Protein AF-A0A1S2K0W3-F1 (afdb_monomer)

Foldseek 3Di:
DVVVLVVLLVCLCVQLVCCVVVVNVVSNVSSVVSNVVSVVVVVVVVVVVVVPDDPVNVVVVVVVVVVVVVVVVVCVVVPPPDDPPPDDPDDDDDPPPDPDDDPPDPPPPDDPPDDDD

Structure (mmCIF, N/CA/C/O backbone):
data_AF-A0A1S2K0W3-F1
#
_entry.id   AF-A0A1S2K0W3-F1
#
loop_
_atom_site.group_PDB
_atom_site.id
_atom_site.type_symbol
_atom_site.label_atom_id
_atom_site.label_alt_id
_atom_site.label_comp_id
_atom_site.label_asym_id
_atom_site.label_entity_id
_atom_site.label_seq_id
_atom_site.pdbx_PDB_in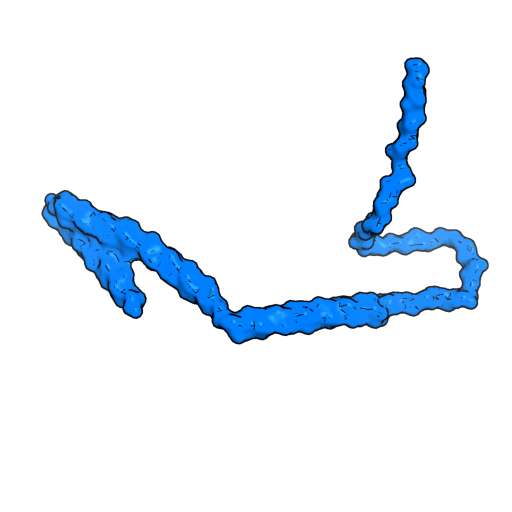s_code
_atom_site.Cartn_x
_atom_site.Cartn_y
_atom_site.Cartn_z
_atom_site.occupancy
_atom_site.B_iso_or_equiv
_atom_site.auth_seq_id
_atom_site.auth_comp_id
_atom_site.auth_asym_id
_atom_site.auth_atom_id
_atom_site.pdbx_PDB_model_num
ATOM 1 N N . MET A 1 1 ? 3.292 -14.141 -5.736 1.00 60.31 1 MET A N 1
ATOM 2 C CA . MET A 1 1 ? 4.284 -13.654 -6.720 1.00 60.31 1 MET A CA 1
ATOM 3 C C . MET A 1 1 ? 4.667 -12.174 -6.496 1.00 60.31 1 MET A C 1
ATOM 5 O O . MET A 1 1 ? 4.399 -11.351 -7.360 1.00 60.31 1 MET A O 1
ATOM 9 N N . PRO A 1 2 ? 5.286 -11.786 -5.358 1.00 67.00 2 PRO A N 1
ATOM 10 C CA . PRO A 1 2 ? 5.914 -10.458 -5.209 1.00 67.00 2 PRO A CA 1
ATOM 11 C C . PRO A 1 2 ? 7.134 -10.284 -6.129 1.00 67.00 2 PRO A C 1
ATOM 13 O O . PRO A 1 2 ? 7.456 -9.170 -6.524 1.00 67.00 2 PRO A O 1
ATOM 16 N N . ALA A 1 3 ? 7.765 -11.398 -6.513 1.00 77.50 3 ALA A N 1
ATOM 17 C CA . ALA A 1 3 ? 8.954 -11.431 -7.354 1.00 77.50 3 ALA A CA 1
ATOM 18 C C . ALA A 1 3 ? 8.764 -10.732 -8.706 1.00 77.50 3 ALA A C 1
ATOM 20 O O . ALA A 1 3 ? 9.710 -10.139 -9.199 1.00 77.50 3 ALA A O 1
ATOM 21 N N . PHE A 1 4 ? 7.559 -10.735 -9.288 1.00 82.12 4 PHE A N 1
ATOM 22 C CA . PHE A 1 4 ? 7.334 -10.133 -10.605 1.00 82.12 4 PHE A CA 1
ATOM 23 C C . PHE A 1 4 ? 7.525 -8.608 -10.606 1.00 82.12 4 PHE A C 1
ATOM 25 O O . PHE A 1 4 ? 8.232 -8.077 -11.449 1.00 82.12 4 PHE A O 1
ATOM 32 N N . ALA A 1 5 ? 6.969 -7.895 -9.622 1.00 80.88 5 ALA A N 1
ATOM 33 C CA . ALA A 1 5 ? 7.111 -6.438 -9.542 1.00 80.88 5 ALA A CA 1
ATOM 34 C C . ALA A 1 5 ? 8.562 -6.018 -9.252 1.00 80.88 5 ALA A C 1
ATOM 36 O O . ALA A 1 5 ? 9.074 -5.076 -9.850 1.00 80.88 5 ALA A O 1
ATOM 37 N N . PHE A 1 6 ? 9.240 -6.758 -8.369 1.00 84.94 6 PHE A N 1
ATOM 38 C CA . PHE A 1 6 ? 10.652 -6.527 -8.061 1.00 84.94 6 PHE A CA 1
ATOM 39 C C . PHE A 1 6 ? 11.569 -6.850 -9.241 1.00 84.94 6 PHE A C 1
ATOM 41 O O . PHE A 1 6 ? 12.475 -6.078 -9.534 1.00 84.94 6 PHE A O 1
ATOM 48 N N . THR A 1 7 ? 11.326 -7.956 -9.946 1.00 87.12 7 THR A N 1
ATOM 49 C CA . THR A 1 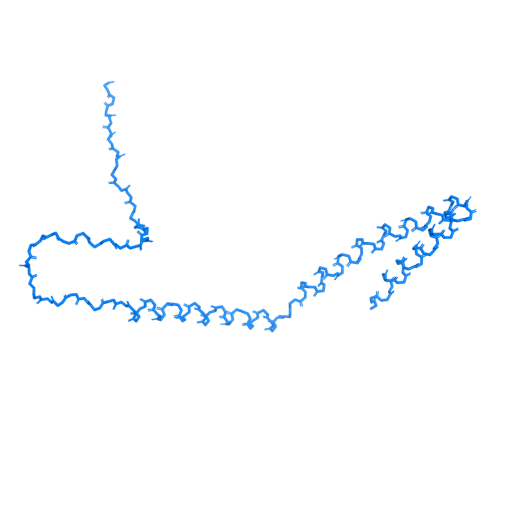7 ? 12.099 -8.310 -11.147 1.00 87.12 7 THR A CA 1
ATOM 50 C C . THR A 1 7 ? 11.874 -7.301 -12.264 1.00 87.12 7 THR A C 1
ATOM 52 O O . THR A 1 7 ? 12.850 -6.898 -12.883 1.00 87.12 7 THR A O 1
ATOM 55 N N . LEU A 1 8 ? 10.644 -6.812 -12.460 1.00 85.75 8 LEU A N 1
ATOM 56 C CA . LEU A 1 8 ? 10.356 -5.740 -13.416 1.00 85.75 8 LEU A CA 1
ATOM 57 C C . LEU A 1 8 ? 11.107 -4.448 -13.064 1.00 85.75 8 LEU A C 1
ATOM 59 O O . LEU A 1 8 ? 11.682 -3.816 -13.945 1.00 85.75 8 LEU A O 1
ATOM 63 N N . LEU A 1 9 ? 11.143 -4.075 -11.779 1.00 86.12 9 LEU A N 1
ATOM 64 C CA . LEU A 1 9 ? 11.869 -2.893 -11.309 1.00 86.12 9 LEU A CA 1
ATOM 65 C C . LEU A 1 9 ? 13.380 -3.024 -11.548 1.00 86.12 9 LEU A C 1
ATOM 67 O O . LEU A 1 9 ? 13.999 -2.106 -12.079 1.00 86.12 9 LEU A O 1
ATOM 71 N N . ILE A 1 10 ? 13.968 -4.166 -11.180 1.00 90.44 10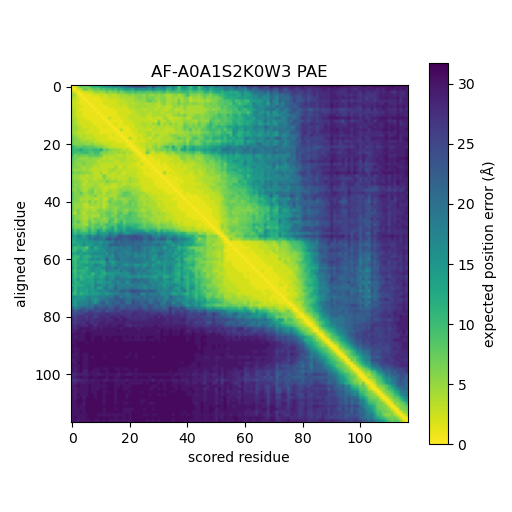 ILE A N 1
ATOM 72 C CA . ILE A 1 10 ? 15.401 -4.435 -11.365 1.00 90.44 10 ILE A CA 1
ATOM 73 C C . ILE A 1 10 ? 15.747 -4.473 -12.859 1.00 90.44 10 ILE A C 1
ATOM 75 O O . ILE A 1 10 ? 16.728 -3.860 -13.277 1.00 90.44 10 ILE A O 1
ATOM 79 N N . ALA A 1 11 ? 14.933 -5.141 -13.678 1.00 88.3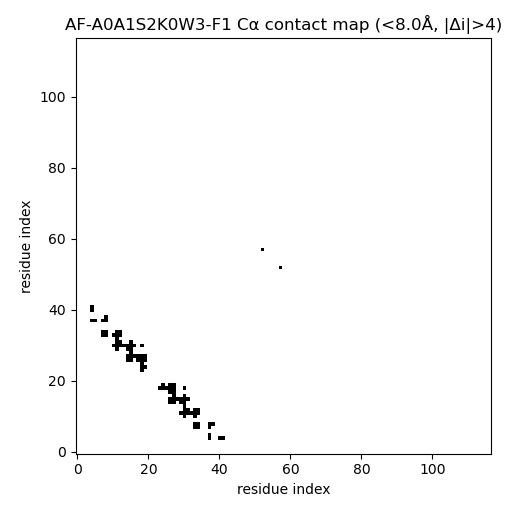1 11 ALA A N 1
ATOM 80 C CA . ALA A 1 11 ? 15.116 -5.201 -15.126 1.00 88.31 11 ALA A CA 1
ATOM 81 C C . ALA A 1 11 ? 14.994 -3.811 -15.776 1.00 88.31 11 ALA A C 1
ATOM 83 O O . ALA A 1 11 ? 15.820 -3.448 -16.607 1.00 88.31 11 ALA A O 1
ATOM 84 N N . GLY A 1 12 ? 14.016 -3.001 -15.359 1.00 84.94 12 GLY A N 1
ATOM 85 C CA . GLY A 1 12 ? 13.846 -1.631 -15.845 1.00 84.94 12 GLY A CA 1
ATOM 86 C C . GLY A 1 12 ? 15.011 -0.715 -15.470 1.00 84.94 12 GLY A C 1
ATOM 87 O O . GLY A 1 12 ? 15.522 0.008 -16.322 1.00 84.94 12 GLY A O 1
ATOM 88 N N . LEU A 1 13 ? 15.481 -0.783 -14.218 1.00 88.31 13 LEU A N 1
ATOM 89 C CA . LEU A 1 13 ? 16.640 -0.015 -13.749 1.00 88.31 13 LEU A CA 1
ATOM 90 C C . LEU A 1 13 ? 17.919 -0.404 -14.490 1.00 88.31 13 LEU A C 1
ATOM 92 O O . LEU A 1 13 ? 18.648 0.470 -14.952 1.00 88.31 13 LEU A O 1
ATOM 96 N N . THR A 1 14 ? 18.184 -1.704 -14.623 1.00 89.25 14 THR A N 1
ATOM 97 C CA . THR A 1 14 ? 19.377 -2.196 -15.325 1.00 89.25 14 THR A CA 1
ATOM 98 C C . THR A 1 14 ? 19.353 -1.800 -16.798 1.00 89.25 14 THR A C 1
ATOM 100 O O . THR A 1 14 ? 20.312 -1.190 -17.260 1.00 89.25 14 THR A O 1
ATOM 103 N N . ALA A 1 15 ? 18.241 -2.024 -17.506 1.00 86.00 15 ALA A N 1
ATOM 104 C CA . ALA A 1 15 ? 18.085 -1.595 -18.895 1.00 86.00 15 ALA A CA 1
ATOM 105 C C . ALA A 1 15 ? 18.230 -0.072 -19.057 1.00 86.00 15 ALA A C 1
ATOM 107 O O . ALA A 1 15 ? 18.935 0.382 -19.955 1.00 86.00 15 ALA A O 1
ATOM 108 N N . GLY A 1 16 ? 17.635 0.722 -18.161 1.00 82.50 16 GLY A N 1
ATOM 109 C CA . GLY A 1 16 ? 17.731 2.183 -18.194 1.00 82.50 16 GLY A CA 1
ATOM 110 C C . GLY A 1 16 ? 19.160 2.698 -17.997 1.00 82.50 16 GLY A C 1
ATOM 111 O O . GLY A 1 16 ? 19.608 3.564 -18.747 1.00 82.50 16 GLY A O 1
ATOM 112 N N . ILE A 1 17 ? 19.898 2.137 -17.031 1.00 90.12 17 ILE A N 1
ATOM 113 C CA . ILE A 1 17 ? 21.305 2.487 -16.773 1.00 90.12 17 ILE A CA 1
ATOM 114 C C . ILE A 1 17 ? 22.181 2.083 -17.961 1.00 90.12 17 ILE A C 1
ATOM 116 O O . ILE A 1 17 ? 23.001 2.879 -18.417 1.00 90.12 17 ILE A O 1
ATOM 120 N N . THR A 1 18 ? 21.997 0.872 -18.495 1.00 89.38 18 THR A N 1
ATOM 121 C CA . THR A 1 18 ? 22.749 0.401 -19.664 1.00 89.38 18 THR A CA 1
ATOM 122 C C . THR A 1 18 ? 22.453 1.244 -20.905 1.00 89.38 18 THR A C 1
ATOM 124 O O . THR A 1 18 ? 23.381 1.582 -21.633 1.00 89.38 18 THR A O 1
ATOM 127 N N . GLY A 1 19 ? 21.195 1.638 -21.126 1.00 82.44 19 GLY A N 1
ATOM 128 C CA . GLY A 1 19 ? 20.811 2.542 -22.212 1.00 82.44 19 GLY A CA 1
ATOM 129 C C . GLY A 1 19 ? 21.464 3.917 -22.090 1.00 82.44 19 GLY A C 1
ATOM 130 O O . GLY A 1 19 ? 21.997 4.427 -23.072 1.00 82.44 19 GLY A O 1
ATOM 131 N N . LEU A 1 20 ? 21.515 4.470 -20.874 1.00 87.31 20 LEU A N 1
ATOM 132 C CA . LEU A 1 20 ? 22.157 5.757 -20.604 1.00 87.31 20 LEU A CA 1
ATOM 133 C C . LEU A 1 20 ? 23.674 5.712 -20.848 1.00 87.31 20 LEU A C 1
ATOM 135 O O . LEU A 1 20 ? 24.212 6.591 -21.514 1.00 87.31 20 LEU A O 1
ATOM 139 N N . LEU A 1 21 ? 24.364 4.682 -20.342 1.00 91.94 21 LEU A N 1
ATOM 140 C CA . LEU A 1 21 ? 25.812 4.521 -20.539 1.00 91.94 21 LEU A CA 1
ATOM 141 C C . LEU A 1 21 ? 26.173 4.205 -21.996 1.00 91.94 21 LEU A C 1
ATOM 143 O O . LEU A 1 21 ? 27.236 4.602 -22.463 1.00 91.94 21 LEU A O 1
ATOM 147 N N . GLY A 1 22 ? 25.304 3.483 -22.704 1.00 89.62 22 GLY A N 1
ATOM 148 C CA . GLY A 1 22 ? 25.496 3.106 -24.103 1.00 89.62 22 GLY A CA 1
ATOM 149 C C . GLY A 1 22 ? 25.067 4.170 -25.115 1.00 89.62 22 GLY A C 1
ATOM 150 O O . GLY A 1 22 ? 25.146 3.897 -26.310 1.00 89.62 22 GLY A O 1
ATOM 151 N N . ASN A 1 23 ? 24.587 5.338 -24.664 1.00 88.88 23 ASN A N 1
ATOM 152 C CA . ASN A 1 23 ? 23.991 6.380 -25.509 1.00 88.88 23 ASN A CA 1
ATOM 153 C C . ASN A 1 23 ? 22.898 5.827 -26.452 1.00 88.88 23 ASN A C 1
ATOM 155 O O . ASN A 1 23 ? 22.815 6.192 -27.625 1.00 88.88 23 ASN A O 1
ATOM 159 N N . ASN A 1 24 ? 22.100 4.882 -25.943 1.00 90.19 24 ASN A N 1
ATOM 160 C CA . ASN A 1 24 ? 21.008 4.228 -26.655 1.00 90.19 24 ASN A CA 1
ATOM 161 C C . ASN A 1 24 ? 19.670 4.691 -26.066 1.00 90.19 24 ASN A C 1
ATOM 163 O O . ASN A 1 24 ? 19.194 4.164 -25.052 1.00 90.19 24 ASN A O 1
ATOM 167 N N . ASP A 1 25 ? 19.073 5.680 -26.731 1.00 90.50 25 ASP A N 1
ATOM 168 C CA . ASP A 1 25 ? 17.843 6.341 -26.294 1.00 90.50 25 ASP A CA 1
ATOM 169 C C . ASP A 1 25 ? 16.644 5.390 -26.217 1.00 90.50 25 ASP A C 1
ATOM 171 O O . ASP A 1 25 ? 15.806 5.532 -25.324 1.00 90.50 25 ASP A O 1
ATOM 175 N N . ASP A 1 26 ? 16.559 4.399 -27.108 1.00 90.62 26 ASP A N 1
ATOM 176 C CA . ASP A 1 26 ? 15.462 3.427 -27.110 1.00 90.62 26 ASP A CA 1
ATOM 177 C C . ASP A 1 26 ? 15.531 2.528 -25.874 1.00 90.62 26 ASP A C 1
ATOM 179 O O . ASP A 1 26 ? 14.532 2.332 -25.176 1.00 90.62 26 ASP A O 1
AT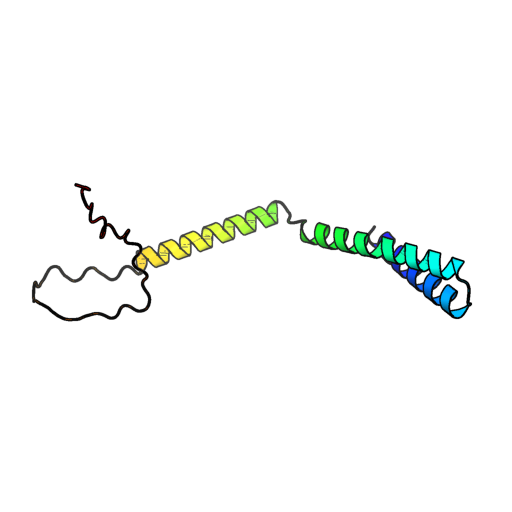OM 183 N N . LEU A 1 27 ? 16.727 2.033 -25.548 1.00 86.81 27 LEU A N 1
ATOM 184 C CA . LEU A 1 27 ? 16.941 1.191 -24.373 1.00 86.81 27 LEU A CA 1
ATOM 185 C C . LEU A 1 27 ? 16.713 1.974 -23.070 1.00 86.81 27 LEU A C 1
ATOM 187 O O . LEU A 1 27 ? 16.102 1.455 -22.131 1.00 86.81 27 LEU A O 1
ATOM 191 N N . TRP A 1 28 ? 17.131 3.243 -23.034 1.00 89.12 28 TRP A N 1
ATOM 192 C CA . TRP A 1 28 ? 16.850 4.143 -21.917 1.00 89.12 28 TRP A CA 1
ATOM 193 C C . TRP A 1 28 ? 15.341 4.382 -21.735 1.00 89.12 28 TRP A C 1
ATOM 195 O O . TRP A 1 28 ? 14.829 4.240 -20.621 1.00 89.12 28 TRP A O 1
ATOM 205 N N . ARG A 1 29 ? 14.601 4.660 -22.822 1.00 89.00 29 ARG A N 1
ATOM 206 C CA . ARG A 1 29 ? 13.137 4.851 -22.795 1.00 89.00 29 ARG A CA 1
ATOM 207 C C . ARG A 1 29 ? 12.409 3.612 -22.288 1.00 89.00 29 ARG A C 1
ATOM 209 O O . ARG A 1 29 ? 11.527 3.734 -21.440 1.00 89.00 29 ARG A O 1
ATOM 216 N N . VAL A 1 30 ? 12.782 2.424 -22.767 1.00 9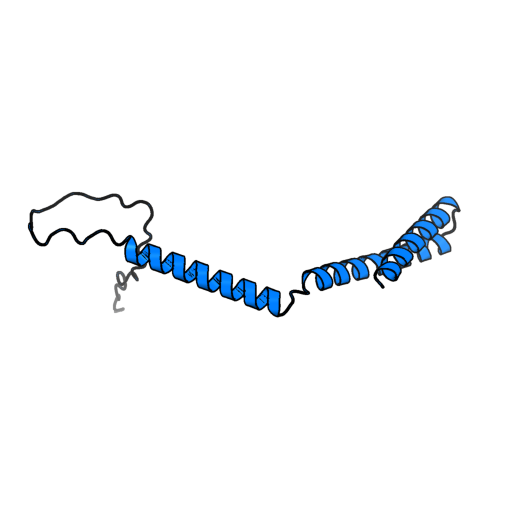0.44 30 VAL A N 1
ATOM 217 C CA . VAL A 1 30 ? 12.187 1.154 -22.316 1.00 90.44 30 VAL A CA 1
ATOM 218 C C . VAL A 1 30 ? 12.421 0.944 -20.818 1.00 90.44 30 VAL A C 1
ATOM 220 O O . VAL A 1 30 ? 11.479 0.615 -20.093 1.00 90.44 30 VAL A O 1
ATOM 223 N N . GLY A 1 31 ? 13.643 1.195 -20.336 1.00 83.81 31 GLY A N 1
ATOM 224 C CA . GLY A 1 31 ? 13.964 1.130 -18.910 1.00 83.81 31 GLY A CA 1
ATOM 225 C C . GLY A 1 31 ? 13.123 2.098 -18.074 1.00 83.81 31 GLY A C 1
ATOM 226 O O . GLY A 1 31 ? 12.544 1.705 -17.060 1.00 83.81 31 GLY A O 1
ATOM 227 N N . LEU A 1 32 ? 12.974 3.341 -18.540 1.00 89.62 32 LEU A N 1
ATOM 228 C CA . LEU A 1 32 ? 12.156 4.358 -17.879 1.00 89.62 32 LEU A CA 1
ATOM 229 C C . LEU A 1 32 ? 10.682 3.935 -17.781 1.00 89.62 32 LEU A C 1
ATOM 231 O O . LEU A 1 32 ? 10.098 3.997 -16.699 1.00 89.62 32 LEU A O 1
ATOM 235 N N . PHE A 1 33 ? 10.087 3.460 -18.879 1.00 89.81 33 PHE A N 1
ATOM 236 C CA . PHE A 1 33 ? 8.703 2.974 -18.882 1.00 89.81 33 PHE A CA 1
ATOM 237 C C . PHE A 1 33 ? 8.504 1.784 -17.939 1.00 89.81 33 PHE A C 1
ATOM 239 O O . PHE A 1 33 ? 7.502 1.725 -17.218 1.00 89.81 33 PHE A O 1
ATOM 246 N N . ALA A 1 34 ? 9.463 0.858 -17.893 1.00 86.31 34 ALA A N 1
ATOM 247 C CA . ALA A 1 34 ? 9.418 -0.278 -16.981 1.00 86.31 34 ALA A CA 1
ATOM 248 C C . ALA A 1 34 ? 9.447 0.167 -15.506 1.00 86.31 34 ALA A C 1
ATOM 250 O O . ALA A 1 34 ? 8.633 -0.308 -14.712 1.00 86.31 34 ALA A O 1
ATOM 251 N N . VAL A 1 35 ? 10.308 1.124 -15.141 1.00 89.38 35 VAL A N 1
ATOM 252 C CA . VAL A 1 35 ? 10.377 1.676 -13.774 1.00 89.38 35 VAL A CA 1
ATOM 253 C C . VAL A 1 35 ? 9.097 2.429 -13.408 1.00 89.38 35 VAL A C 1
ATOM 255 O O . VAL A 1 35 ? 8.533 2.192 -12.335 1.00 89.38 35 VAL A O 1
ATOM 258 N N . LEU A 1 36 ? 8.598 3.282 -14.309 1.00 91.12 36 LEU A N 1
ATOM 259 C CA . LEU A 1 36 ? 7.354 4.033 -14.108 1.00 91.12 36 LEU A CA 1
ATOM 260 C C . LEU A 1 36 ? 6.140 3.119 -13.929 1.00 91.12 36 LEU A C 1
ATOM 262 O O . LEU A 1 36 ? 5.221 3.471 -13.198 1.00 91.12 36 LEU A O 1
ATOM 266 N N . THR A 1 37 ? 6.145 1.940 -14.550 1.00 87.12 37 THR A N 1
ATOM 267 C CA . THR A 1 37 ? 5.072 0.949 -14.392 1.00 87.12 37 THR A CA 1
ATOM 268 C C . THR A 1 37 ? 5.240 0.126 -13.110 1.00 87.12 37 THR A C 1
ATOM 270 O O . THR A 1 37 ? 4.260 -0.185 -12.430 1.00 87.12 37 THR A O 1
ATOM 273 N N . ALA A 1 38 ? 6.478 -0.209 -12.733 1.00 85.75 38 ALA A N 1
ATOM 274 C CA . ALA A 1 38 ? 6.775 -1.008 -11.545 1.00 85.75 38 ALA A CA 1
ATOM 275 C C . ALA A 1 38 ? 6.434 -0.278 -10.232 1.00 85.75 38 ALA A C 1
ATOM 277 O O . ALA A 1 38 ? 5.897 -0.888 -9.305 1.00 85.75 38 ALA A O 1
ATOM 278 N N . ALA A 1 39 ? 6.729 1.023 -10.151 1.00 86.00 39 ALA A N 1
ATOM 279 C CA . ALA A 1 39 ? 6.542 1.830 -8.946 1.00 86.00 39 ALA A CA 1
ATOM 280 C C . ALA A 1 39 ? 5.086 1.862 -8.420 1.00 86.00 39 ALA A C 1
ATOM 282 O O . ALA A 1 39 ? 4.871 1.463 -7.271 1.00 86.00 39 ALA A O 1
ATOM 283 N N . PRO A 1 40 ? 4.063 2.257 -9.206 1.00 87.31 40 PRO A N 1
ATOM 284 C CA . PRO A 1 40 ? 2.676 2.265 -8.738 1.00 87.31 40 PRO A CA 1
ATOM 285 C C . PRO A 1 40 ? 2.177 0.859 -8.386 1.00 87.31 40 PRO A C 1
ATOM 287 O O . PRO A 1 40 ? 1.417 0.694 -7.434 1.00 87.31 40 PRO A O 1
ATOM 290 N N . LEU A 1 41 ? 2.651 -0.174 -9.087 1.00 87.12 41 LEU A N 1
ATOM 291 C CA . LEU A 1 41 ? 2.283 -1.562 -8.812 1.00 87.12 41 LEU A CA 1
ATOM 292 C C . LEU A 1 41 ? 2.827 -2.043 -7.455 1.00 87.12 41 LEU A C 1
ATOM 294 O O . LEU A 1 41 ? 2.133 -2.759 -6.728 1.00 87.12 41 LEU 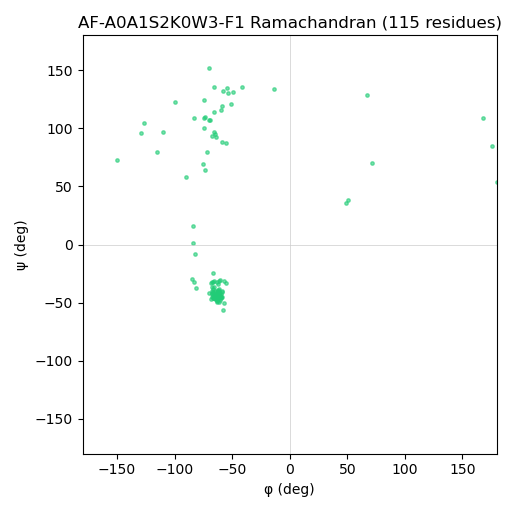A O 1
ATOM 298 N N . LEU A 1 42 ? 4.034 -1.608 -7.074 1.00 86.25 42 LEU A N 1
ATOM 299 C CA . LEU A 1 42 ? 4.585 -1.842 -5.738 1.00 86.25 42 LEU A CA 1
ATOM 300 C C . LEU A 1 42 ? 3.794 -1.096 -4.660 1.00 86.25 42 LEU A C 1
ATOM 302 O O . LEU A 1 42 ? 3.463 -1.710 -3.649 1.00 86.25 42 LEU A O 1
ATOM 306 N N . VAL A 1 43 ? 3.435 0.171 -4.890 1.00 87.12 43 VAL A N 1
ATOM 307 C CA . VAL A 1 43 ? 2.659 0.982 -3.933 1.00 87.12 43 VAL A CA 1
ATOM 308 C C . VAL A 1 43 ? 1.269 0.394 -3.688 1.00 87.12 43 VAL A C 1
ATOM 310 O O . VAL A 1 43 ? 0.877 0.184 -2.544 1.00 87.12 43 VAL A O 1
ATOM 313 N N . ILE A 1 44 ? 0.519 0.067 -4.744 1.00 87.62 44 ILE A N 1
ATOM 314 C CA . ILE A 1 44 ? -0.815 -0.536 -4.601 1.00 87.62 44 ILE A CA 1
ATOM 315 C C . ILE A 1 44 ? -0.712 -1.851 -3.831 1.00 87.62 44 ILE A C 1
ATOM 317 O O . ILE A 1 44 ? -1.534 -2.137 -2.964 1.00 87.62 44 ILE A O 1
ATOM 321 N N . ARG A 1 45 ? 0.321 -2.651 -4.106 1.00 83.69 45 ARG A N 1
ATOM 322 C CA . ARG A 1 45 ? 0.537 -3.917 -3.413 1.00 83.69 45 ARG A CA 1
ATOM 323 C C . ARG A 1 45 ? 0.876 -3.726 -1.940 1.00 83.69 45 ARG A C 1
ATOM 325 O O . ARG A 1 45 ? 0.341 -4.476 -1.129 1.00 83.69 45 ARG A O 1
ATOM 332 N N . THR A 1 46 ? 1.774 -2.807 -1.590 1.00 84.06 46 THR A N 1
ATOM 333 C CA . THR A 1 46 ? 2.133 -2.565 -0.185 1.00 84.06 46 THR A CA 1
ATOM 334 C C . THR A 1 46 ? 0.921 -2.075 0.584 1.00 84.06 46 THR A C 1
ATOM 336 O O . THR A 1 46 ? 0.607 -2.651 1.619 1.00 84.06 46 THR A O 1
ATOM 339 N N . VAL A 1 47 ? 0.161 -1.136 0.017 1.00 85.75 47 VAL A N 1
ATOM 340 C CA . VAL A 1 47 ? -1.112 -0.679 0.583 1.00 85.75 47 VAL A CA 1
ATOM 341 C C . VAL A 1 47 ? -2.079 -1.849 0.751 1.00 85.75 47 VAL A C 1
ATOM 343 O O . VAL A 1 47 ? -2.592 -2.073 1.839 1.00 85.75 47 VAL A O 1
ATOM 346 N N . HIS A 1 48 ? -2.282 -2.666 -0.280 1.00 82.38 48 HIS A N 1
ATOM 347 C CA . HIS A 1 48 ? -3.203 -3.797 -0.204 1.00 82.38 48 HIS A CA 1
ATOM 348 C C . HIS A 1 48 ? -2.741 -4.877 0.791 1.00 82.38 48 HIS A C 1
ATOM 350 O O . HIS A 1 48 ? -3.573 -5.554 1.395 1.00 82.38 48 HIS A O 1
ATOM 356 N N . ALA A 1 49 ? -1.432 -5.061 0.969 1.00 79.25 49 ALA A N 1
ATOM 357 C CA . ALA A 1 49 ? -0.877 -5.951 1.982 1.00 79.25 49 ALA A CA 1
ATOM 358 C C . ALA A 1 49 ? -1.096 -5.390 3.393 1.00 79.25 49 ALA A C 1
ATOM 360 O O . ALA A 1 49 ? -1.507 -6.137 4.274 1.00 79.25 49 ALA A O 1
ATOM 361 N N . SER A 1 50 ? -0.900 -4.085 3.588 1.00 76.19 50 SER A N 1
ATOM 362 C CA . SER A 1 50 ? -1.170 -3.395 4.854 1.00 76.19 50 SER A CA 1
ATOM 363 C C . SER A 1 50 ? -2.659 -3.361 5.203 1.00 76.19 50 SER A C 1
ATOM 365 O O . SER A 1 50 ? -3.012 -3.435 6.373 1.00 76.19 50 SER A O 1
ATOM 367 N N . LEU A 1 51 ? -3.536 -3.295 4.200 1.00 77.75 51 LEU A N 1
ATOM 368 C CA . LEU A 1 51 ? -4.990 -3.284 4.379 1.00 77.75 51 LEU A CA 1
ATOM 369 C C . LEU A 1 51 ? -5.599 -4.679 4.559 1.00 77.75 51 LEU A C 1
ATOM 371 O O . LEU A 1 51 ? -6.781 -4.789 4.878 1.00 77.75 51 LEU A O 1
ATOM 375 N N . ARG A 1 52 ? -4.828 -5.758 4.377 1.00 76.12 52 ARG A N 1
ATOM 376 C CA . ARG A 1 52 ? -5.279 -7.118 4.702 1.00 76.12 52 ARG A CA 1
ATOM 377 C C . ARG A 1 52 ? -5.252 -7.331 6.216 1.00 76.12 52 ARG A C 1
ATOM 379 O O . ARG A 1 52 ? -4.463 -8.113 6.735 1.00 76.12 52 ARG A O 1
ATOM 386 N N . VAL A 1 53 ? -6.151 -6.654 6.918 1.00 74.06 53 VAL A N 1
ATOM 387 C CA . VAL A 1 53 ? -6.545 -7.030 8.275 1.00 74.06 53 VAL A CA 1
ATOM 388 C C . VAL A 1 53 ? -7.437 -8.266 8.147 1.00 74.06 53 VAL A C 1
ATOM 390 O O . VAL A 1 53 ? -8.399 -8.271 7.378 1.00 74.06 53 VAL A O 1
ATOM 393 N N . SER A 1 54 ? -7.083 -9.357 8.827 1.00 74.69 54 SER A N 1
ATOM 394 C CA . SER A 1 54 ? -7.928 -10.553 8.848 1.00 74.69 54 SER A CA 1
ATOM 395 C C . SER A 1 54 ? -9.199 -10.274 9.654 1.00 74.69 54 SER A C 1
ATOM 397 O O . SER A 1 54 ? -9.179 -9.474 10.585 1.00 74.69 54 SER A O 1
ATOM 399 N N . ALA A 1 55 ? -10.305 -10.959 9.346 1.00 78.81 55 ALA A N 1
ATOM 400 C CA . ALA A 1 55 ? -11.544 -10.815 10.119 1.00 78.81 55 ALA A CA 1
ATOM 401 C C . ALA A 1 55 ? -11.327 -11.094 11.621 1.00 78.81 55 ALA A C 1
ATOM 403 O O . ALA A 1 55 ? -11.932 -10.443 12.464 1.00 78.81 55 ALA A O 1
ATOM 404 N N . ALA A 1 56 ? -10.406 -12.007 11.947 1.00 81.31 56 ALA A N 1
ATOM 405 C CA . ALA A 1 56 ? -9.990 -12.280 13.318 1.00 81.31 56 ALA A CA 1
ATOM 406 C C . ALA A 1 56 ? -9.257 -11.089 13.963 1.00 81.31 56 ALA A C 1
ATOM 408 O O . ALA A 1 56 ? -9.555 -10.747 15.099 1.00 81.31 56 ALA A O 1
ATOM 409 N N . ALA A 1 57 ? -8.344 -10.429 13.241 1.00 84.00 57 ALA A N 1
ATOM 410 C CA . ALA A 1 57 ? -7.640 -9.247 13.742 1.00 84.00 57 ALA A CA 1
ATOM 411 C C . ALA A 1 57 ? -8.572 -8.036 13.912 1.00 84.00 57 ALA A C 1
ATOM 413 O O . ALA A 1 57 ? -8.373 -7.238 14.822 1.00 84.00 57 ALA A O 1
ATOM 414 N N . LEU A 1 58 ? -9.601 -7.913 13.067 1.00 89.00 58 LEU A N 1
ATOM 415 C CA . LEU A 1 58 ? -10.629 -6.887 13.231 1.00 89.00 58 LEU A CA 1
ATOM 416 C C . LEU A 1 58 ? -11.492 -7.158 14.472 1.00 89.00 58 LEU A C 1
ATOM 418 O O . LEU A 1 58 ? -11.667 -6.267 15.293 1.00 89.00 58 LEU A O 1
ATOM 422 N N . ALA A 1 59 ? -11.957 -8.399 14.645 1.00 89.06 59 ALA A N 1
ATOM 423 C CA . ALA A 1 59 ? -12.745 -8.789 15.813 1.00 89.06 59 ALA A CA 1
ATOM 424 C C . ALA A 1 59 ? -11.971 -8.613 17.134 1.00 89.06 59 ALA A C 1
ATOM 426 O O . ALA A 1 59 ? -12.544 -8.179 18.131 1.00 89.06 59 ALA A O 1
ATOM 427 N N . ASP A 1 60 ? -10.670 -8.915 17.136 1.00 92.31 60 ASP A N 1
ATOM 428 C CA . ASP A 1 60 ? -9.800 -8.718 18.300 1.00 92.31 60 ASP A CA 1
ATOM 429 C C . ASP A 1 60 ? -9.603 -7.225 18.619 1.00 92.31 60 ASP A C 1
ATOM 431 O O . ASP A 1 60 ? -9.711 -6.806 19.773 1.00 92.31 60 ASP A O 1
ATOM 435 N N . ALA A 1 61 ? -9.411 -6.390 17.590 1.00 91.62 61 ALA A N 1
ATOM 436 C CA . ALA A 1 61 ? -9.328 -4.940 17.749 1.00 91.62 61 ALA A CA 1
ATOM 437 C C . ALA A 1 61 ? -10.635 -4.334 18.296 1.00 91.62 61 ALA A C 1
ATOM 439 O O . ALA A 1 61 ? -10.585 -3.474 19.180 1.00 91.62 61 ALA A O 1
ATOM 440 N N . ASP A 1 62 ? -11.792 -4.808 17.827 1.00 93.62 62 ASP A N 1
ATOM 441 C CA . ASP A 1 62 ? -13.104 -4.368 18.313 1.00 93.62 62 ASP A CA 1
ATOM 442 C C . ASP A 1 62 ? -13.312 -4.751 19.783 1.00 93.62 62 ASP A C 1
ATOM 444 O O . ASP A 1 62 ? -13.707 -3.911 20.598 1.00 93.62 62 ASP A O 1
ATOM 448 N N . LEU A 1 63 ? -12.991 -5.996 20.155 1.00 94.75 63 LEU A N 1
ATOM 449 C CA . LEU A 1 63 ? -13.083 -6.462 21.540 1.00 94.75 63 LEU A CA 1
ATOM 450 C C . LEU A 1 63 ? -12.175 -5.638 22.466 1.00 94.75 63 LEU A C 1
ATOM 452 O O . LEU A 1 63 ? -12.610 -5.203 23.536 1.00 94.75 63 LEU A O 1
ATOM 456 N N . ALA A 1 64 ? -10.935 -5.376 22.043 1.00 95.62 64 ALA A N 1
ATOM 457 C CA . ALA A 1 64 ? -9.995 -4.542 22.786 1.00 95.62 64 ALA A CA 1
ATOM 458 C C . ALA A 1 64 ? -10.511 -3.100 22.949 1.00 95.62 64 ALA A C 1
ATOM 460 O O . ALA A 1 64 ? -10.373 -2.502 24.022 1.00 95.62 64 ALA A O 1
ATOM 461 N N . GLY A 1 65 ? -11.149 -2.552 21.910 1.00 93.69 65 GLY A N 1
ATOM 462 C CA . GLY A 1 65 ? -11.814 -1.251 21.947 1.00 93.69 65 GLY A CA 1
ATOM 463 C C . GLY A 1 65 ? -12.951 -1.204 22.970 1.00 93.69 65 GLY A C 1
ATOM 464 O O . GLY A 1 65 ? -12.978 -0.308 23.818 1.00 93.69 65 GLY A O 1
ATOM 465 N N . TYR A 1 66 ? -13.842 -2.199 22.950 1.00 95.81 66 TYR A N 1
ATOM 466 C CA . TYR A 1 66 ? -14.937 -2.325 23.916 1.00 95.81 66 TYR A CA 1
ATOM 467 C C . TYR A 1 66 ? -14.439 -2.442 25.357 1.00 95.81 66 TYR A C 1
ATOM 469 O O . TYR A 1 66 ? -14.938 -1.742 26.240 1.00 95.81 66 TYR A O 1
ATOM 477 N N . ALA A 1 67 ? -13.432 -3.283 25.602 1.00 94.88 67 ALA A N 1
ATOM 478 C CA . ALA A 1 67 ? -12.859 -3.458 26.932 1.00 94.88 67 ALA A CA 1
ATOM 479 C C . ALA A 1 67 ? -12.276 -2.143 27.474 1.00 94.88 67 ALA A C 1
ATOM 481 O O . ALA A 1 67 ? -12.538 -1.772 28.618 1.00 94.88 67 ALA A O 1
ATOM 482 N N . ARG A 1 68 ? -11.548 -1.390 26.639 1.00 93.12 68 ARG A N 1
ATOM 483 C CA . ARG A 1 68 ? -10.988 -0.085 27.021 1.00 93.12 68 ARG A CA 1
ATOM 484 C C . ARG A 1 68 ? -12.076 0.962 27.287 1.00 93.12 68 ARG A C 1
ATOM 486 O O . ARG A 1 68 ? -11.918 1.776 28.194 1.00 93.12 68 ARG A O 1
ATOM 493 N N . ALA A 1 69 ? -13.175 0.943 26.534 1.00 93.50 69 ALA A N 1
ATOM 494 C CA . ALA A 1 69 ? -14.308 1.836 26.773 1.00 93.50 69 ALA A CA 1
ATOM 495 C C . ALA A 1 69 ? -14.999 1.534 28.114 1.00 93.50 69 ALA A C 1
ATOM 497 O O . ALA A 1 69 ? -15.273 2.455 28.884 1.00 93.50 69 ALA A O 1
ATOM 498 N N . LEU A 1 70 ? -15.226 0.254 28.427 1.00 94.44 70 LEU A N 1
ATOM 499 C CA . LEU A 1 70 ? -15.803 -0.161 29.708 1.00 94.44 70 LEU A CA 1
ATOM 500 C C . LEU A 1 70 ? -14.893 0.179 30.887 1.00 94.44 70 LEU A C 1
ATOM 502 O O . LEU A 1 70 ? -15.381 0.675 31.896 1.00 94.44 70 LEU A O 1
ATOM 506 N N . ASP A 1 71 ? -13.582 -0.021 30.751 1.00 92.94 71 ASP A N 1
ATOM 507 C CA . ASP A 1 71 ? -12.594 0.381 31.757 1.00 92.94 71 ASP A CA 1
ATOM 508 C C . ASP A 1 71 ? -12.643 1.897 32.023 1.00 92.94 71 ASP A C 1
ATOM 510 O O . ASP A 1 71 ? -12.613 2.338 33.172 1.00 92.94 71 ASP A O 1
ATOM 514 N N . HIS A 1 72 ? -12.805 2.708 30.972 1.00 88.81 72 HIS A N 1
ATOM 515 C CA . HIS A 1 72 ? -12.953 4.155 31.116 1.00 88.81 72 HIS A CA 1
ATOM 516 C C . HIS A 1 72 ? -14.247 4.545 31.849 1.00 88.81 72 HIS A C 1
ATOM 518 O O . HIS A 1 72 ? -14.213 5.388 32.745 1.00 88.81 72 HIS A O 1
ATOM 524 N N . VAL A 1 73 ? -15.374 3.901 31.524 1.00 89.00 73 VAL A N 1
ATOM 525 C CA . VAL A 1 73 ? -16.655 4.121 32.219 1.00 89.00 73 VAL A CA 1
ATOM 526 C C . VAL A 1 73 ? -16.575 3.672 33.675 1.00 89.00 73 VAL A C 1
ATOM 528 O O . VAL A 1 73 ? -17.017 4.397 34.561 1.00 89.00 73 VAL A O 1
ATOM 531 N N . ALA A 1 74 ? -15.987 2.505 33.940 1.00 88.62 74 ALA A N 1
ATOM 532 C CA . ALA A 1 74 ? -15.834 1.976 35.288 1.00 88.62 74 ALA A CA 1
ATOM 533 C C . ALA A 1 74 ? -15.029 2.937 36.167 1.00 88.62 74 ALA A C 1
ATOM 535 O O . ALA A 1 74 ? -15.467 3.255 37.269 1.00 88.62 74 ALA A O 1
ATOM 536 N N . ARG A 1 75 ? -13.910 3.476 35.661 1.00 82.94 75 ARG A N 1
ATOM 537 C CA . ARG A 1 75 ? -13.163 4.522 36.372 1.00 82.94 75 ARG A CA 1
ATOM 538 C C . ARG A 1 75 ? -14.001 5.781 36.579 1.00 82.94 75 ARG A C 1
ATOM 540 O O . ARG A 1 75 ? -14.063 6.265 37.696 1.00 82.94 75 ARG A O 1
ATOM 547 N N . GLY A 1 76 ? -14.710 6.262 35.557 1.00 82.19 76 GLY A N 1
ATOM 548 C CA . GLY A 1 76 ? -15.567 7.448 35.681 1.00 82.19 76 GLY A CA 1
ATOM 549 C C . GLY A 1 76 ? -16.710 7.306 36.696 1.00 82.19 76 GLY A C 1
ATOM 550 O O . GLY A 1 76 ? -17.096 8.292 37.316 1.00 82.19 76 GLY A O 1
ATOM 551 N N . LEU A 1 77 ? -17.242 6.095 36.886 1.00 81.19 77 LEU A N 1
ATOM 552 C CA . LEU A 1 77 ? -18.291 5.809 37.872 1.00 81.19 77 LEU A CA 1
ATOM 553 C C . LEU A 1 77 ? -17.744 5.571 39.284 1.00 81.19 77 LEU A C 1
ATOM 555 O O . LEU A 1 77 ? -18.428 5.877 40.257 1.00 81.19 77 LEU A O 1
ATOM 559 N N . LEU A 1 78 ? -16.541 5.008 39.404 1.00 79.38 78 LEU A N 1
ATOM 560 C CA . LEU A 1 78 ? -15.917 4.705 40.694 1.00 79.38 78 LEU A CA 1
ATOM 561 C C . LEU A 1 78 ? -15.159 5.901 41.284 1.00 79.38 78 LEU A C 1
ATOM 563 O O . LEU A 1 78 ? -15.124 6.036 42.502 1.00 79.38 78 LEU A O 1
ATOM 567 N N . ASP A 1 79 ? -14.623 6.793 40.448 1.00 72.00 79 ASP A N 1
ATOM 568 C CA . ASP A 1 79 ? -13.967 8.042 40.870 1.00 72.00 79 ASP A CA 1
ATOM 569 C C . ASP A 1 79 ? -14.960 9.189 41.117 1.00 72.00 79 ASP A C 1
ATOM 571 O O . ASP A 1 79 ? -14.564 10.354 41.191 1.00 72.00 79 ASP A O 1
ATOM 575 N N . VAL A 1 80 ? -16.260 8.904 41.263 1.00 64.50 80 VAL A N 1
ATOM 576 C CA . VAL A 1 80 ? -17.214 9.935 41.683 1.00 64.50 80 VAL A CA 1
ATOM 577 C C . VAL A 1 80 ? -16.856 10.341 43.117 1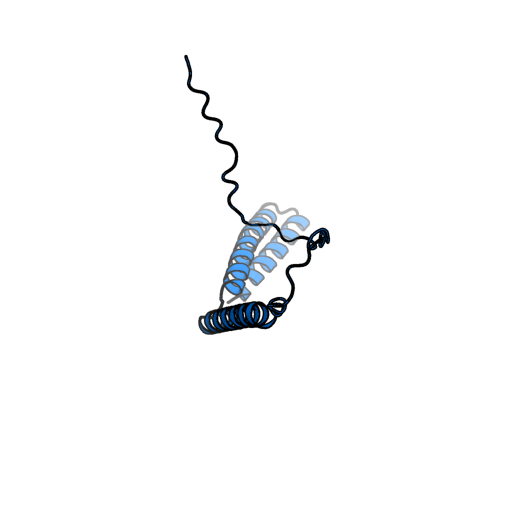.00 64.50 80 VAL A C 1
ATOM 579 O O . VAL A 1 80 ? -16.979 9.513 44.026 1.00 64.50 80 VAL A O 1
ATOM 582 N N . PRO A 1 81 ? -16.411 11.592 43.359 1.00 66.12 81 PRO A N 1
ATOM 583 C CA . PRO A 1 81 ? -16.109 12.036 44.708 1.00 66.12 81 PRO A CA 1
ATOM 584 C C . PRO A 1 81 ? -17.368 11.887 45.558 1.00 66.12 81 PRO A C 1
ATOM 586 O O . PRO A 1 81 ? -18.462 12.270 45.131 1.00 66.12 81 PRO A O 1
ATOM 589 N N . ALA A 1 82 ? -17.208 11.294 46.745 1.00 67.62 82 ALA A N 1
ATOM 590 C CA . ALA A 1 82 ? -18.313 11.072 47.664 1.00 67.62 82 ALA A CA 1
ATOM 591 C C . ALA A 1 82 ? -19.102 12.383 47.832 1.00 67.62 82 ALA A C 1
ATOM 593 O O . ALA A 1 82 ? -18.481 13.433 48.043 1.00 67.62 82 ALA A O 1
ATOM 594 N N . PRO A 1 83 ? -20.444 12.355 47.709 1.00 63.84 83 PRO A N 1
ATOM 595 C CA . PRO A 1 83 ? -21.236 13.558 47.881 1.00 63.84 83 PRO A CA 1
ATOM 596 C C . PRO A 1 83 ? -20.900 14.166 49.248 1.00 63.84 83 PRO A C 1
ATOM 598 O O . PRO A 1 83 ? -20.807 13.418 50.229 1.00 63.84 83 PRO A O 1
ATOM 601 N N . PRO A 1 84 ? -20.678 15.492 49.332 1.00 64.94 84 PRO A N 1
ATOM 602 C CA . PRO A 1 84 ? -20.385 16.131 50.604 1.00 64.94 84 PRO A CA 1
ATOM 603 C C . PRO A 1 84 ? -21.498 15.768 51.588 1.00 64.94 84 PRO A C 1
ATOM 605 O O . PRO A 1 84 ? -22.680 15.842 51.241 1.00 64.94 84 PRO A O 1
ATOM 608 N N . CYS A 1 85 ? -21.106 15.305 52.781 1.00 58.12 85 CYS A N 1
ATOM 609 C CA . CYS A 1 85 ? -22.016 14.849 53.827 1.00 58.12 85 CYS A CA 1
ATOM 610 C C . CYS A 1 85 ? -23.234 15.785 53.939 1.00 58.12 85 CYS A C 1
ATOM 612 O O . CYS A 1 85 ? -23.050 17.008 53.946 1.00 58.12 85 CYS A O 1
ATOM 614 N N . PRO A 1 86 ? -24.468 15.260 54.064 1.00 53.00 86 PRO A N 1
ATOM 615 C CA . PRO A 1 86 ? -25.651 16.086 54.266 1.00 53.00 86 PRO A CA 1
ATOM 616 C C . PRO 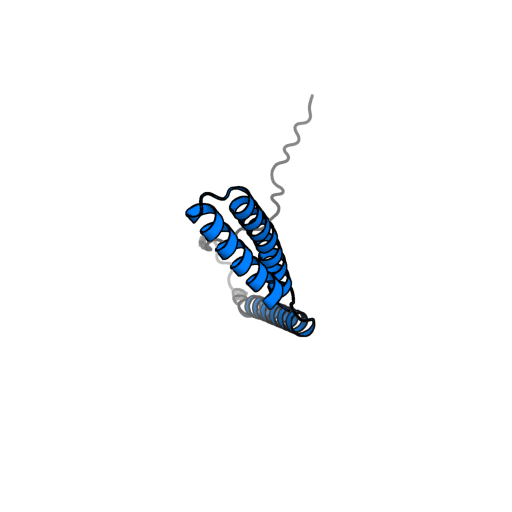A 1 86 ? -25.613 16.650 55.691 1.00 53.00 86 PRO A C 1
ATOM 618 O O . PRO A 1 86 ? -26.211 16.111 56.614 1.00 53.00 86 PRO A O 1
ATOM 621 N N . GLY A 1 87 ? -24.827 17.701 55.895 1.00 51.03 87 GLY A N 1
ATOM 622 C CA . GLY A 1 87 ? -24.501 18.174 57.232 1.00 51.03 87 GLY A CA 1
ATOM 623 C C . GLY A 1 87 ? -23.584 19.386 57.236 1.00 51.03 87 GLY A C 1
ATOM 624 O O . GLY A 1 87 ? -22.525 19.335 57.843 1.00 51.03 87 GLY A O 1
ATOM 625 N N . ASN A 1 88 ? -23.960 20.443 56.516 1.00 43.56 88 ASN A N 1
ATOM 626 C CA . ASN A 1 88 ? -23.950 21.827 57.006 1.00 43.56 88 ASN A CA 1
ATOM 627 C C . ASN A 1 88 ? -24.153 22.781 55.830 1.00 43.56 88 ASN A C 1
ATOM 629 O O . ASN A 1 88 ? -23.259 23.010 55.019 1.00 43.56 88 ASN A O 1
ATOM 633 N N . ARG A 1 89 ? -25.337 23.398 55.785 1.00 51.25 89 ARG A N 1
ATOM 634 C CA . ARG A 1 89 ? -25.489 24.714 55.166 1.00 51.25 89 ARG A CA 1
ATOM 635 C C . ARG A 1 89 ? -24.652 25.687 55.995 1.00 51.25 89 ARG A C 1
ATOM 637 O O . ARG A 1 89 ? -25.135 26.200 56.997 1.00 51.25 89 ARG A O 1
ATOM 644 N N . ALA A 1 90 ? -23.404 25.894 55.605 1.00 44.88 90 ALA A N 1
ATOM 645 C CA . ALA A 1 90 ? -22.625 27.038 56.038 1.00 44.88 90 ALA A CA 1
ATOM 646 C C . ALA A 1 90 ? -22.093 27.724 54.782 1.00 44.88 90 ALA A C 1
ATOM 648 O O . ALA A 1 90 ? -21.241 27.215 54.062 1.00 44.88 90 ALA A O 1
ATOM 649 N N . ASP A 1 91 ? -22.757 28.834 54.504 1.00 45.62 91 ASP A N 1
ATOM 650 C CA . ASP A 1 91 ? -22.442 29.920 53.599 1.00 45.62 91 ASP A CA 1
ATOM 651 C C . ASP A 1 91 ? -21.013 30.027 53.031 1.00 45.62 91 ASP A C 1
ATOM 653 O O . ASP A 1 91 ? -20.027 30.112 53.752 1.00 45.62 91 ASP A O 1
ATOM 657 N N . ARG A 1 92 ? -21.008 30.251 51.708 1.00 49.38 92 ARG A N 1
ATOM 658 C CA . ARG A 1 92 ? -20.199 31.230 50.958 1.00 49.38 92 ARG A CA 1
ATOM 659 C C . ARG A 1 92 ? -18.673 31.062 50.862 1.00 49.38 92 ARG A C 1
ATOM 661 O O . ARG A 1 92 ? -17.936 31.142 51.831 1.00 49.38 92 ARG A O 1
ATOM 668 N N . HIS A 1 93 ? -18.241 31.123 49.599 1.00 43.16 93 HIS A N 1
ATOM 669 C CA . HIS A 1 93 ? -16.905 31.488 49.115 1.00 43.16 93 HIS A CA 1
ATOM 670 C C . HIS A 1 93 ? -15.786 30.476 49.357 1.00 43.16 93 HIS A C 1
ATOM 672 O O . HIS A 1 93 ? -14.810 30.763 50.040 1.00 43.16 93 HIS A O 1
ATOM 678 N N . VAL A 1 94 ? -15.844 29.348 48.649 1.00 47.22 94 VAL A N 1
ATOM 679 C CA . VAL A 1 94 ? -14.613 28.783 48.085 1.00 47.22 94 VAL A CA 1
ATOM 680 C C . VAL A 1 94 ? -14.877 28.507 46.614 1.00 47.22 94 VAL A C 1
ATOM 682 O O . VAL A 1 94 ? -15.475 27.505 46.232 1.00 47.22 94 VAL A O 1
ATOM 685 N N . GLU A 1 95 ? -14.480 29.476 45.800 1.00 49.06 95 GLU A N 1
ATOM 686 C CA . GLU A 1 95 ? -14.262 29.337 44.370 1.00 49.06 95 GLU A CA 1
ATOM 687 C C . GLU A 1 95 ? -13.196 28.248 44.174 1.00 49.06 95 GLU A C 1
ATOM 689 O O . GLU A 1 95 ? -11.992 28.495 44.205 1.00 49.06 95 GLU A O 1
ATOM 694 N N . GLN A 1 96 ? -13.639 26.994 44.091 1.00 49.28 96 GLN A N 1
ATOM 695 C CA . GLN A 1 96 ? -12.773 25.885 43.726 1.00 49.28 96 GLN A CA 1
ATOM 696 C C . GLN A 1 96 ? -12.513 25.998 42.227 1.00 49.28 96 GLN A C 1
ATOM 698 O O . GLN A 1 96 ? -13.347 25.634 41.398 1.00 49.28 96 GLN A O 1
ATOM 703 N N . VAL A 1 97 ? -11.342 26.546 41.905 1.00 52.47 97 VAL A N 1
ATOM 704 C CA . VAL A 1 97 ? -10.690 26.485 40.597 1.00 52.47 97 VAL A CA 1
ATOM 705 C C . VAL A 1 97 ? -10.544 25.011 40.211 1.00 52.47 97 VAL A C 1
ATOM 707 O O . VAL A 1 97 ? -9.553 24.350 40.514 1.00 52.47 97 VAL A O 1
ATOM 710 N N . ALA A 1 98 ? -11.582 24.474 39.576 1.00 49.22 98 ALA A N 1
ATOM 711 C CA . ALA A 1 98 ? -11.545 23.192 38.904 1.00 49.22 98 ALA A CA 1
ATOM 712 C C . ALA A 1 98 ? -10.766 23.386 37.601 1.00 49.22 98 ALA A C 1
ATOM 714 O O . ALA A 1 98 ? -11.226 24.059 36.677 1.00 49.22 98 ALA A O 1
ATOM 715 N N . GLY A 1 99 ? -9.558 22.826 37.547 1.00 48.88 99 GLY A N 1
ATOM 716 C CA . GLY A 1 99 ? -8.762 22.780 36.329 1.00 48.88 99 GLY A CA 1
ATOM 717 C C . GLY A 1 99 ? -9.581 22.217 35.166 1.00 48.88 99 GLY A C 1
ATOM 718 O O . GLY A 1 99 ? -10.070 21.095 35.228 1.00 48.88 99 GLY A O 1
ATOM 719 N N . ASN A 1 100 ? -9.722 23.026 34.115 1.00 55.03 100 ASN A N 1
ATOM 720 C CA . ASN A 1 100 ? -10.109 22.643 32.757 1.00 55.03 100 ASN A CA 1
ATOM 721 C C . ASN A 1 100 ? -11.346 21.740 32.580 1.00 55.03 100 ASN A C 1
ATOM 723 O O . ASN A 1 100 ? -11.407 20.942 31.645 1.00 55.03 100 ASN A O 1
ATOM 727 N N . VAL A 1 101 ? -12.379 21.899 33.404 1.00 56.69 101 VAL A N 1
ATOM 728 C CA . VAL A 1 101 ? -13.694 21.337 33.074 1.00 56.69 101 VAL A CA 1
ATOM 729 C C . VAL A 1 101 ? -14.391 22.324 32.140 1.00 56.69 101 VAL A C 1
ATOM 731 O O . VAL A 1 101 ? -14.774 23.404 32.572 1.00 56.69 101 VAL A O 1
ATOM 734 N N . ILE A 1 102 ? -14.537 21.983 30.856 1.00 61.44 102 ILE A N 1
ATOM 735 C CA . ILE A 1 102 ? -15.414 22.721 29.936 1.00 61.44 102 ILE A CA 1
ATOM 736 C C . ILE A 1 102 ? -16.852 22.358 30.327 1.00 61.44 102 ILE A C 1
ATOM 738 O O . ILE A 1 102 ? -17.255 21.211 30.112 1.00 61.44 102 ILE A O 1
ATOM 742 N N . PRO A 1 103 ? -17.652 23.271 30.905 1.00 54.88 103 PRO A N 1
ATOM 743 C CA . PRO A 1 103 ? -19.046 22.973 31.170 1.00 54.88 103 PRO A CA 1
ATOM 744 C C . PRO A 1 103 ? -19.787 22.900 29.832 1.00 54.88 103 PRO A C 1
ATOM 746 O O . PRO A 1 103 ? -20.051 23.918 29.195 1.00 54.88 103 PRO A O 1
ATOM 749 N N . LEU A 1 104 ? -20.162 21.692 29.405 1.00 59.00 104 LEU A N 1
ATOM 750 C CA . LEU A 1 104 ? -21.139 21.484 28.334 1.00 59.00 104 LEU A CA 1
ATOM 751 C C . LEU A 1 104 ? -22.543 21.808 28.867 1.00 59.00 104 LEU A C 1
ATOM 753 O O . LEU A 1 104 ? -23.404 20.938 28.981 1.00 59.00 104 LEU A O 1
ATOM 757 N N . ARG A 1 105 ? -22.775 23.070 29.240 1.00 54.78 105 ARG A N 1
ATOM 758 C CA . ARG A 1 105 ? -24.123 23.588 29.467 1.00 54.78 105 ARG A CA 1
ATOM 759 C C . ARG A 1 105 ? -24.527 24.360 28.213 1.00 54.78 105 ARG A C 1
ATOM 761 O O . ARG A 1 105 ? -23.812 25.294 27.850 1.00 54.78 105 ARG A O 1
ATOM 768 N N . PRO A 1 106 ? -25.636 24.014 27.537 1.00 53.25 106 PRO A N 1
ATOM 769 C CA . PRO A 1 106 ? -26.169 24.883 26.502 1.00 53.25 106 PRO A CA 1
ATOM 770 C C . PRO A 1 106 ? -26.505 26.228 27.152 1.00 53.25 106 PRO A C 1
ATOM 772 O O . PRO A 1 106 ? -27.329 26.311 28.062 1.00 53.25 106 PRO A O 1
ATOM 775 N N . SER A 1 107 ? -25.797 27.266 26.718 1.00 52.94 107 SER A N 1
ATOM 776 C CA . SER A 1 107 ? -26.071 28.654 27.064 1.00 52.94 107 SER A CA 1
ATOM 777 C C . SER A 1 107 ? -27.431 29.037 26.479 1.00 52.94 107 SER A C 1
ATOM 779 O O . SER A 1 107 ? -27.555 29.384 25.307 1.00 52.94 107 SER A O 1
ATOM 781 N N . THR A 1 108 ? -28.481 28.935 27.287 1.00 56.41 108 THR A N 1
ATOM 782 C CA . THR A 1 108 ? -29.768 29.592 27.038 1.00 56.41 108 THR A CA 1
ATOM 783 C C . THR A 1 108 ? -29.764 30.971 27.684 1.00 56.41 108 THR A C 1
ATOM 785 O O . THR A 1 108 ? -30.590 31.252 28.545 1.00 56.41 108 THR A O 1
ATOM 788 N N . GLU A 1 109 ? -28.818 31.833 27.307 1.00 52.91 109 GLU A N 1
ATOM 789 C CA . GLU A 1 109 ? -28.802 33.210 27.810 1.00 52.91 109 GLU A CA 1
ATOM 790 C C . GLU A 1 109 ? -28.187 34.191 26.800 1.00 52.91 109 GLU A C 1
ATOM 792 O O . GLU A 1 109 ? -27.062 34.659 26.935 1.00 52.91 109 GLU A O 1
ATOM 797 N N . ASN A 1 110 ? -28.937 34.467 25.728 1.00 52.12 110 ASN A N 1
ATOM 798 C CA . ASN A 1 110 ? -29.197 35.823 25.217 1.00 52.12 110 ASN A CA 1
ATOM 799 C C . ASN A 1 110 ? -30.006 35.751 23.915 1.00 52.12 110 ASN A C 1
ATOM 801 O O . ASN A 1 110 ? -29.469 35.828 22.811 1.00 52.12 110 ASN A O 1
ATOM 805 N N . ARG A 1 111 ? -31.332 35.658 24.033 1.00 46.03 111 ARG A N 1
ATOM 806 C CA . ARG A 1 111 ? -32.228 36.138 22.977 1.00 46.03 111 ARG A CA 1
ATOM 807 C C . ARG A 1 111 ? -33.030 37.296 23.546 1.00 46.03 111 ARG A C 1
ATOM 809 O O . ARG A 1 111 ? -34.169 37.138 23.968 1.00 46.03 111 ARG A O 1
ATOM 816 N N . ILE A 1 112 ? -32.399 38.466 23.584 1.00 56.41 112 ILE A N 1
ATOM 817 C CA . ILE A 1 112 ? -33.123 39.730 23.698 1.00 56.41 112 ILE A CA 1
ATOM 818 C C . ILE A 1 112 ? -33.893 39.880 22.383 1.00 56.41 112 ILE A C 1
ATOM 820 O O . ILE A 1 112 ? -33.358 40.340 21.374 1.00 56.41 112 ILE A O 1
ATOM 824 N N . GLU A 1 113 ? -35.142 39.423 22.372 1.00 51.22 113 GLU A N 1
ATOM 825 C CA . GLU A 1 113 ? -36.095 39.732 21.315 1.00 51.22 113 GLU A CA 1
ATOM 826 C C . GLU A 1 113 ? -36.391 41.235 21.369 1.00 51.22 113 GLU A C 1
ATOM 828 O O . GLU A 1 113 ? -37.217 41.706 22.150 1.00 51.22 113 GLU A O 1
ATOM 833 N N . ARG A 1 114 ? -35.700 42.023 20.539 1.00 51.62 114 ARG A N 1
ATOM 834 C CA . ARG A 1 114 ? -36.198 43.354 20.185 1.00 51.62 114 ARG A CA 1
ATOM 835 C C . ARG A 1 114 ? -37.437 43.159 19.314 1.00 51.62 114 ARG A C 1
ATOM 837 O O . ARG A 1 114 ? -37.316 42.784 18.151 1.00 51.62 114 ARG A O 1
ATOM 844 N N . LYS A 1 115 ? -38.620 43.436 19.868 1.00 44.19 115 LYS A N 1
ATOM 845 C CA . LYS A 1 115 ? -39.795 43.769 19.057 1.00 44.19 115 LYS A CA 1
ATOM 846 C C . LYS A 1 115 ? -39.448 45.002 18.221 1.00 44.19 115 LYS A C 1
ATOM 848 O O . LYS A 1 115 ? -39.100 46.041 18.780 1.00 44.19 115 LYS A O 1
ATOM 853 N N . ALA A 1 116 ? -39.496 44.857 16.901 1.00 52.34 116 ALA A N 1
ATOM 854 C CA . ALA A 1 116 ? -39.523 45.990 15.991 1.00 52.34 116 ALA A CA 1
ATOM 855 C C . ALA A 1 116 ? -40.839 46.758 16.204 1.00 52.34 116 ALA A C 1
ATOM 857 O O . ALA A 1 116 ? -41.890 46.134 16.374 1.00 52.34 116 ALA A O 1
ATOM 858 N N . LEU A 1 117 ? -40.727 48.087 16.263 1.00 44.34 117 LEU A N 1
ATOM 859 C CA . LEU A 1 117 ? -41.834 49.032 16.105 1.00 44.34 117 LEU A CA 1
ATOM 860 C C . LEU A 1 117 ? -42.327 49.009 14.657 1.00 44.34 117 LEU A C 1
ATOM 862 O O . LEU A 1 117 ? -41.457 48.884 13.763 1.00 44.34 117 LEU A O 1
#

pLDDT: mean 75.36, std 16.71, range [43.16, 95.81]

Solvent-accessible surface area (backbone atoms only — not comparable to full-atom values): 7200 Å² total; per-residue (Å²): 124,73,61,58,50,54,48,41,30,52,50,10,51,52,37,22,52,51,11,59,77,64,75,32,66,68,44,24,50,52,10,50,54,34,34,65,56,23,51,60,55,49,51,54,47,53,52,54,56,72,66,61,67,48,75,67,57,50,52,50,51,50,51,53,50,52,52,54,51,50,52,52,50,51,47,63,66,68,67,53,74,76,74,78,70,99,78,71,97,70,83,83,87,77,88,74,83,67,83,87,71,78,79,90,62,84,84,88,79,83,81,83,79,74,79,81,131

Radius of gyration: 33.72 Å; Cα contacts (8 Å, |Δi|>4): 48; chains: 1; bounding box: 68×63×84 Å

Mean predicted aligned error: 17.94 Å

Sequence (117 aa):
MPAFAFTLLIAGLTAGITGLLGNNDDLWRVGLFAVLTAAPLLVIRTVHASLRVSAAALADADLAGYARALDHVARGLLDVPAPPCPGNRADRHVEQVAGNVIPLRPSTENRIERKAL

Nearest PDB structures (foldseek):
  1vh6-assembly1_B  TM=5.974E-01  e=7.028E-01  Bacillus subtilis
  6zw4-assembly1_H  TM=5.321E-01  e=7.561E+00  Nostoc punctiforme
  6zw4-assembly1_T  TM=5.321E-01  e=7.561E+00  Nostoc punctiforme
  6zw4-assembly1_GA  TM=5.321E-01  e=7.561E+00  Nostoc punctiforme
  6zw4-assembly1_SA  TM=5.321E-01  e=7.561E+00  Nostoc punctiforme

Secondary structure (DSSP, 8-state):
-THHHHHHHHHHHHHHHHHHHTT-HHHHHHHHHHHHHHHHHHHHHHHHHHT---HHHHHHHHHHHHHHHHHHHHHHHHS-PPPP-S------------TT-----------------